Protein AF-A0A957PMW4-F1 (afdb_monomer)

Mean predicted aligned error: 2.33 Å

Sequence (66 aa):
MHTILIDEYGGVHGLRDDGILESALAAAENRAYYENADLASCAATYAFHLCEAHAFLDGNKRIAAM

Structure (mmCIF, N/CA/C/O backbone):
data_AF-A0A957PMW4-F1
#
_entry.id   AF-A0A957PMW4-F1
#
loop_
_atom_site.group_PDB
_atom_site.id
_atom_site.type_symbol
_atom_site.label_atom_id
_atom_site.label_alt_id
_atom_site.label_comp_id
_atom_site.label_asym_id
_atom_site.label_entity_id
_atom_site.label_seq_id
_atom_site.pdbx_PDB_ins_code
_atom_site.Cartn_x
_atom_site.Cartn_y
_atom_site.Cartn_z
_atom_site.occupancy
_atom_site.B_iso_or_equiv
_atom_site.auth_seq_id
_atom_site.auth_comp_id
_atom_site.auth_asym_id
_atom_site.auth_atom_id
_atom_site.pdbx_PDB_model_num
ATOM 1 N N . MET A 1 1 ? -8.626 -6.722 1.664 1.00 91.31 1 MET A N 1
ATOM 2 C CA . MET A 1 1 ? -7.483 -6.774 2.601 1.00 91.31 1 MET A CA 1
ATOM 3 C C . MET A 1 1 ? -7.567 -5.714 3.689 1.00 91.31 1 MET A C 1
ATOM 5 O O . MET A 1 1 ? -7.622 -6.108 4.841 1.00 91.31 1 MET A O 1
ATOM 9 N N . HIS A 1 2 ? -7.657 -4.411 3.376 1.00 95.94 2 HIS A N 1
ATOM 10 C CA . HIS A 1 2 ? -7.718 -3.353 4.407 1.00 95.94 2 HIS A CA 1
ATOM 11 C C . HIS A 1 2 ? -8.794 -3.579 5.483 1.00 95.94 2 HIS A C 1
ATOM 13 O O . HIS A 1 2 ? -8.467 -3.562 6.662 1.00 95.94 2 HIS A O 1
ATOM 19 N N . THR A 1 3 ? -10.036 -3.891 5.094 1.00 96.50 3 THR A N 1
ATOM 20 C CA . THR A 1 3 ? -11.124 -4.165 6.050 1.00 96.50 3 THR A CA 1
ATOM 21 C C . THR A 1 3 ? -10.768 -5.268 7.048 1.00 96.50 3 THR A C 1
ATOM 23 O O . THR A 1 3 ? -10.944 -5.066 8.239 1.00 96.50 3 THR A O 1
ATOM 26 N N . ILE A 1 4 ? -10.169 -6.369 6.574 1.00 97.25 4 ILE A N 1
ATOM 27 C CA . ILE A 1 4 ? -9.749 -7.505 7.413 1.00 97.25 4 ILE A CA 1
ATOM 28 C C . ILE A 1 4 ? -8.709 -7.051 8.448 1.00 97.25 4 ILE A C 1
ATOM 30 O O . ILE A 1 4 ? -8.806 -7.399 9.618 1.00 97.25 4 ILE A O 1
ATOM 34 N N . LEU A 1 5 ? -7.743 -6.223 8.036 1.00 96.81 5 LEU A N 1
ATOM 35 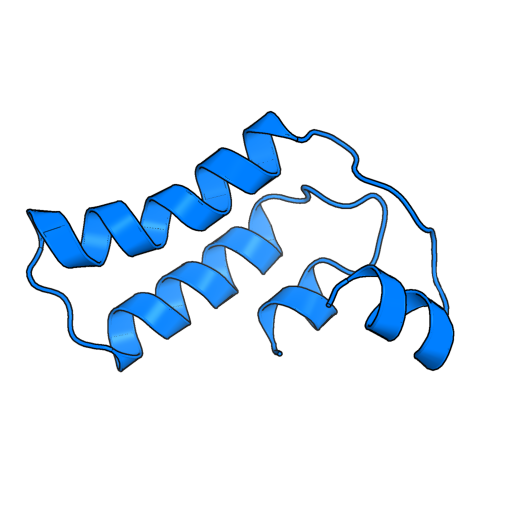C CA . LEU A 1 5 ? -6.728 -5.672 8.937 1.00 96.81 5 LEU A CA 1
ATOM 36 C C . LEU A 1 5 ? -7.315 -4.739 10.002 1.00 96.81 5 LEU A C 1
ATOM 38 O O . LEU A 1 5 ? -6.812 -4.697 11.125 1.00 96.81 5 LEU A O 1
ATOM 42 N N . ILE A 1 6 ? -8.341 -3.962 9.660 1.00 97.88 6 ILE A N 1
ATOM 43 C CA . ILE A 1 6 ? -9.027 -3.112 10.638 1.00 97.88 6 ILE A CA 1
ATOM 44 C C . ILE A 1 6 ? -9.868 -3.961 11.593 1.00 97.88 6 ILE A C 1
ATOM 46 O O . ILE A 1 6 ? -9.832 -3.706 12.794 1.00 97.88 6 ILE A O 1
ATOM 50 N N . ASP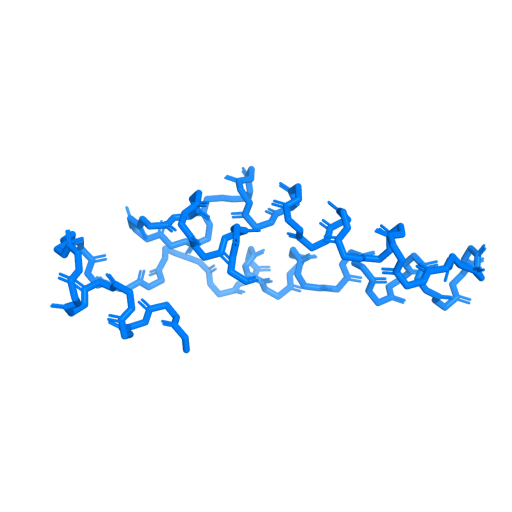 A 1 7 ? -10.553 -4.990 11.092 1.00 97.88 7 ASP A N 1
ATOM 51 C CA . ASP A 1 7 ? -11.334 -5.917 11.919 1.00 97.88 7 ASP A CA 1
ATOM 52 C C . ASP A 1 7 ? -10.445 -6.659 12.932 1.00 97.88 7 ASP A C 1
ATOM 54 O O . ASP A 1 7 ? -10.828 -6.842 14.086 1.00 97.88 7 ASP A O 1
ATOM 58 N N . GLU A 1 8 ? -9.243 -7.068 12.517 1.00 97.62 8 GLU A N 1
ATOM 59 C CA . GLU A 1 8 ? -8.323 -7.857 13.343 1.00 97.62 8 GLU A CA 1
ATOM 60 C C . GLU A 1 8 ? -7.508 -7.005 14.328 1.00 97.62 8 GLU A C 1
ATOM 62 O O . GLU A 1 8 ? -7.354 -7.373 15.493 1.00 97.62 8 GLU A O 1
ATOM 67 N N . TYR A 1 9 ? -6.988 -5.856 13.884 1.00 96.81 9 TYR A N 1
ATOM 68 C CA . TYR A 1 9 ? -6.044 -5.040 14.664 1.00 96.81 9 TYR A CA 1
ATOM 69 C C . TYR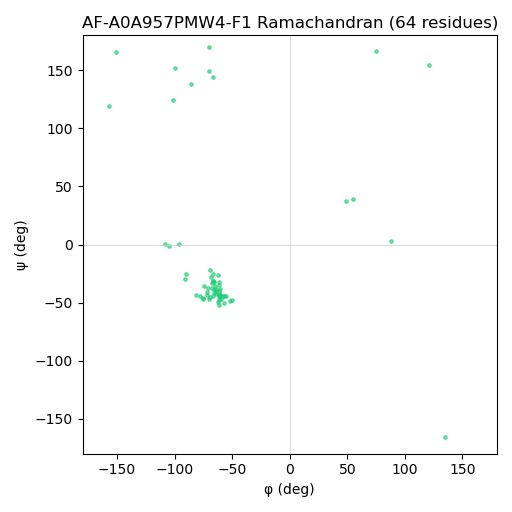 A 1 9 ? -6.648 -3.731 15.193 1.00 96.81 9 TYR A C 1
ATOM 71 O O . TYR A 1 9 ? -5.952 -2.950 15.846 1.00 96.81 9 TYR A O 1
ATOM 79 N N . GLY A 1 10 ? -7.926 -3.474 14.912 1.00 95.75 10 GLY A N 1
ATOM 80 C CA . GLY A 1 10 ? -8.630 -2.248 15.276 1.00 95.75 10 GLY A CA 1
ATOM 81 C C . GLY A 1 10 ? -8.252 -1.040 14.414 1.00 95.75 10 GLY A C 1
ATOM 82 O O . GLY A 1 10 ? -7.261 -1.030 13.680 1.00 95.75 10 GLY A O 1
ATOM 83 N N . GLY A 1 11 ? -9.051 0.019 14.512 1.00 96.81 11 GLY A N 1
ATOM 84 C CA . GLY A 1 11 ? -8.853 1.262 13.769 1.00 96.81 11 GLY A CA 1
ATOM 85 C C . GLY A 1 11 ? -10.149 1.780 13.166 1.00 96.81 11 GLY A C 1
ATOM 86 O O . GLY A 1 11 ? -11.241 1.347 13.535 1.00 96.81 11 GLY A O 1
ATOM 87 N N . VAL A 1 12 ? -10.024 2.724 12.238 1.00 98.00 12 VAL A N 1
ATOM 88 C CA . VAL A 1 12 ? -11.169 3.330 11.549 1.00 98.00 12 VAL A CA 1
ATOM 89 C C . VAL A 1 12 ? -11.329 2.728 10.156 1.00 98.00 12 VAL A C 1
ATOM 91 O O . VAL A 1 12 ? -10.412 2.770 9.334 1.00 98.00 12 VAL A O 1
ATOM 94 N N . HIS A 1 13 ? -12.516 2.189 9.878 1.00 97.50 13 HIS A N 1
ATOM 95 C CA . HIS A 1 13 ? -12.885 1.772 8.529 1.00 97.50 13 HIS A CA 1
ATOM 96 C C . HIS A 1 13 ? -13.089 2.971 7.614 1.00 97.50 13 HIS A C 1
ATOM 98 O O . HIS A 1 13 ? -13.609 4.003 8.031 1.00 97.50 13 HIS A O 1
ATOM 104 N N . GLY A 1 14 ? -12.793 2.764 6.336 1.00 96.12 14 GLY A N 1
ATOM 105 C CA . GLY A 1 14 ? -13.184 3.674 5.273 1.00 96.12 14 GLY A CA 1
ATOM 106 C C . GLY A 1 14 ? -12.006 4.220 4.487 1.00 96.12 14 GLY A C 1
ATOM 107 O O . GLY A 1 14 ? -10.870 4.315 4.964 1.00 96.12 14 GLY A O 1
ATOM 108 N N . LEU A 1 15 ? -12.324 4.579 3.251 1.00 96.81 15 LEU A N 1
ATOM 109 C CA . LEU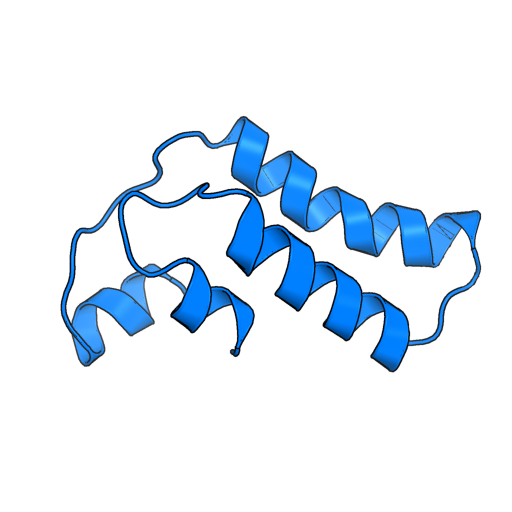 A 1 15 ? -11.439 5.304 2.363 1.00 96.81 15 LEU A CA 1
ATOM 110 C C . LEU A 1 15 ? -11.590 6.796 2.627 1.00 96.81 15 LEU A C 1
ATOM 112 O O . LEU A 1 15 ? -12.689 7.304 2.849 1.00 96.81 15 LEU A O 1
ATOM 116 N N . ARG A 1 16 ? -10.453 7.480 2.648 1.00 96.44 16 ARG A N 1
ATOM 117 C CA . ARG A 1 16 ? -10.398 8.936 2.654 1.00 96.44 16 ARG A CA 1
ATOM 118 C C . ARG A 1 16 ? -10.655 9.468 1.252 1.00 96.44 16 ARG A C 1
ATOM 120 O O . ARG A 1 16 ? -11.382 10.444 1.106 1.00 9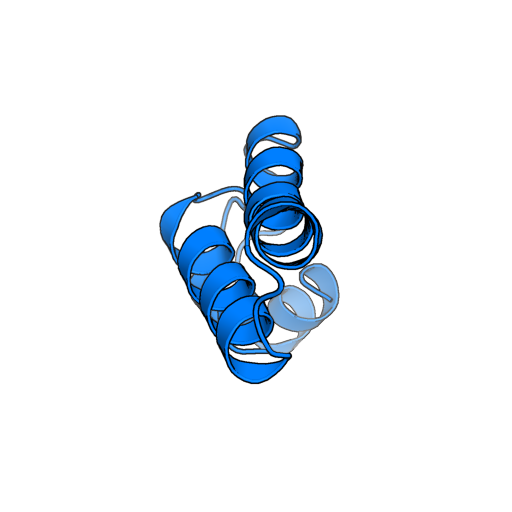6.44 16 ARG A O 1
ATOM 127 N N . ASP A 1 17 ? -10.017 8.849 0.264 1.00 96.62 17 ASP A N 1
ATOM 128 C CA . ASP A 1 17 ? -10.078 9.250 -1.135 1.00 96.62 17 ASP A CA 1
ATOM 129 C C . ASP A 1 17 ? -9.738 8.048 -2.029 1.00 96.62 17 ASP A C 1
ATOM 131 O O . ASP A 1 17 ? -8.644 7.481 -1.941 1.00 96.62 17 ASP A O 1
ATOM 135 N N . ASP A 1 18 ? -10.691 7.654 -2.871 1.00 96.12 18 ASP A N 1
ATOM 136 C CA . ASP A 1 18 ? -10.534 6.539 -3.806 1.00 96.12 18 ASP A CA 1
ATOM 137 C C . ASP A 1 18 ? -9.500 6.839 -4.901 1.00 96.12 18 ASP A C 1
ATOM 139 O O . ASP A 1 18 ? -8.706 5.970 -5.254 1.00 96.12 18 ASP A O 1
ATOM 143 N N . GLY A 1 19 ? -9.434 8.078 -5.395 1.00 97.69 19 GLY A N 1
ATOM 144 C CA . GLY A 1 19 ? -8.489 8.469 -6.444 1.00 97.69 19 GLY A CA 1
ATOM 145 C C . GLY A 1 19 ? -7.039 8.434 -5.963 1.00 97.69 19 GLY A C 1
ATOM 146 O O . GLY A 1 19 ? -6.127 8.083 -6.715 1.00 97.69 19 GLY A O 1
ATOM 147 N N . ILE A 1 20 ? -6.812 8.734 -4.683 1.00 96.50 20 ILE A N 1
ATOM 148 C CA . ILE A 1 20 ? -5.503 8.556 -4.045 1.00 96.50 20 ILE A CA 1
ATOM 149 C C . ILE A 1 20 ? -5.127 7.069 -3.972 1.00 96.50 20 ILE A C 1
ATOM 151 O O . ILE A 1 20 ? -3.972 6.729 -4.243 1.00 96.50 20 ILE A O 1
ATOM 155 N N . LEU A 1 21 ? -6.073 6.181 -3.638 1.00 97.06 21 LEU A N 1
ATOM 156 C CA . LEU A 1 21 ? -5.819 4.736 -3.636 1.00 97.06 21 LEU A CA 1
ATOM 157 C C . LEU A 1 21 ? -5.472 4.238 -5.043 1.00 97.06 21 LEU A C 1
ATOM 159 O O . LEU A 1 21 ? -4.469 3.549 -5.217 1.00 97.06 21 LEU A O 1
ATOM 163 N N . GLU A 1 22 ? -6.277 4.604 -6.038 1.00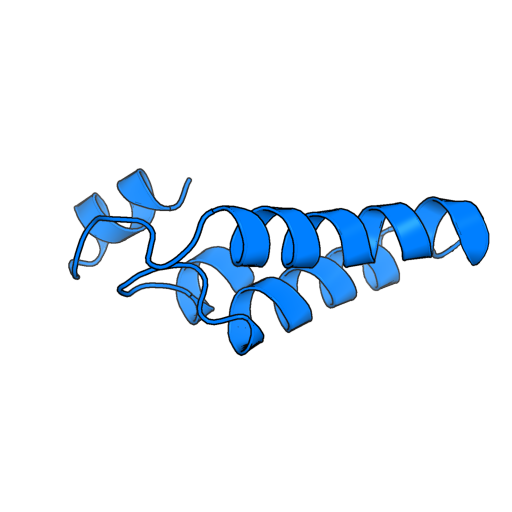 97.62 22 GLU A N 1
ATOM 164 C CA . GLU A 1 22 ? -6.058 4.222 -7.436 1.00 97.62 22 GLU A CA 1
ATOM 165 C C . GLU A 1 22 ? -4.689 4.693 -7.935 1.00 97.62 22 GLU A C 1
ATOM 167 O O . GLU A 1 22 ? -3.937 3.913 -8.517 1.00 97.62 22 GLU A O 1
ATOM 172 N N . SER A 1 23 ? -4.315 5.938 -7.632 1.00 97.25 23 SER A N 1
ATOM 173 C CA . SER A 1 23 ? -3.003 6.497 -7.975 1.00 97.25 23 SER A CA 1
ATOM 174 C C . SER A 1 23 ? -1.847 5.720 -7.330 1.00 97.25 23 SER A C 1
ATOM 176 O O . SER A 1 23 ? -0.855 5.406 -7.994 1.00 97.25 23 SER A O 1
ATOM 178 N N . ALA A 1 24 ? -1.980 5.350 -6.051 1.00 96.69 24 ALA A N 1
ATOM 179 C CA . ALA A 1 24 ? -0.965 4.577 -5.337 1.00 96.69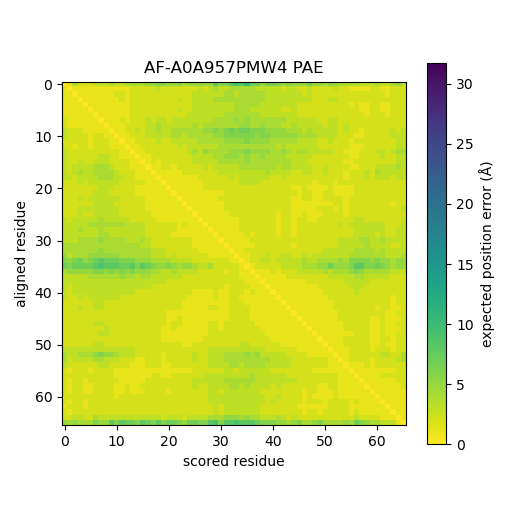 24 ALA A CA 1
ATOM 180 C C . ALA A 1 24 ? -0.766 3.173 -5.932 1.00 96.69 24 ALA A C 1
ATOM 182 O O . ALA A 1 24 ? 0.368 2.700 -6.023 1.00 96.69 24 ALA A O 1
ATOM 183 N N . LEU A 1 25 ? -1.847 2.518 -6.366 1.00 96.38 25 LEU A N 1
ATOM 184 C CA . LEU A 1 25 ? -1.784 1.208 -7.018 1.00 96.38 25 LEU A CA 1
ATOM 185 C C . LEU A 1 25 ? -1.198 1.306 -8.434 1.00 96.38 25 LEU A C 1
ATOM 187 O O . LEU A 1 25 ? -0.316 0.524 -8.797 1.00 96.38 25 LEU A O 1
ATOM 191 N N . ALA A 1 26 ? -1.620 2.313 -9.201 1.00 97.75 26 ALA A N 1
ATOM 192 C CA . ALA A 1 26 ? -1.142 2.543 -10.561 1.00 97.75 26 ALA A CA 1
ATOM 193 C C . ALA A 1 26 ? 0.366 2.841 -10.621 1.00 97.75 26 ALA A C 1
ATOM 195 O O . ALA A 1 26 ? 1.009 2.555 -11.629 1.00 97.75 26 ALA A O 1
ATOM 196 N N . ALA A 1 27 ? 0.967 3.386 -9.556 1.00 96.88 27 ALA A N 1
ATOM 197 C CA . ALA A 1 27 ? 2.402 3.671 -9.508 1.00 96.88 27 ALA A CA 1
ATOM 198 C C . ALA A 1 27 ? 3.268 2.423 -9.765 1.00 96.88 27 ALA A C 1
ATOM 200 O O . ALA A 1 27 ? 4.220 2.477 -10.546 1.00 96.88 27 ALA A O 1
ATOM 201 N N . ALA A 1 28 ? 2.924 1.286 -9.156 1.00 96.12 28 ALA A N 1
ATOM 202 C CA . ALA A 1 28 ? 3.665 0.042 -9.351 1.00 96.12 28 ALA A CA 1
ATOM 203 C C . ALA A 1 28 ? 3.381 -0.599 -10.719 1.00 96.12 28 ALA A C 1
ATOM 205 O O . ALA A 1 28 ? 4.308 -1.111 -11.344 1.00 96.12 28 ALA A O 1
ATOM 206 N N . GLU A 1 29 ? 2.146 -0.511 -11.224 1.00 95.75 29 GLU A N 1
ATOM 207 C CA . GLU A 1 29 ? 1.797 -0.965 -12.580 1.00 95.75 29 GLU A CA 1
ATOM 208 C C . GLU A 1 29 ? 2.572 -0.188 -13.649 1.00 95.75 29 GLU A C 1
ATOM 210 O O . GLU A 1 29 ? 3.166 -0.775 -14.555 1.00 95.75 29 GLU A O 1
ATOM 215 N N . ASN A 1 30 ? 2.644 1.136 -13.497 1.00 97.00 30 ASN A N 1
ATOM 216 C CA . ASN A 1 30 ? 3.434 2.001 -14.366 1.00 97.00 30 ASN A CA 1
ATOM 217 C C . ASN A 1 30 ? 4.917 1.634 -14.308 1.00 97.00 30 ASN A C 1
ATOM 219 O O . ASN A 1 30 ? 5.569 1.538 -15.346 1.00 97.00 30 ASN A O 1
ATOM 223 N N . ARG A 1 31 ? 5.454 1.379 -13.112 1.00 96.69 31 ARG A N 1
ATOM 224 C CA . ARG A 1 31 ? 6.854 0.977 -12.948 1.00 96.69 31 ARG A CA 1
ATOM 225 C C . ARG A 1 31 ? 7.144 -0.376 -13.606 1.00 96.69 31 ARG A C 1
ATOM 227 O O . ARG A 1 31 ? 8.167 -0.522 -14.272 1.00 96.69 31 ARG A O 1
ATOM 234 N N . ALA A 1 32 ? 6.234 -1.341 -13.493 1.00 96.25 32 ALA A N 1
ATOM 235 C CA . ALA A 1 32 ? 6.346 -2.624 -14.184 1.00 96.25 32 ALA A CA 1
ATOM 236 C C . ALA A 1 32 ? 6.346 -2.448 -15.712 1.00 96.25 32 ALA A C 1
ATOM 238 O O . ALA A 1 32 ? 7.206 -2.995 -16.399 1.00 96.25 32 ALA A O 1
ATOM 239 N N . TYR A 1 33 ? 5.405 -1.659 -16.239 1.00 96.06 33 TYR A N 1
ATOM 240 C CA . TYR A 1 33 ? 5.192 -1.518 -17.679 1.00 96.06 33 TYR A CA 1
ATOM 241 C C . TYR A 1 33 ? 6.251 -0.651 -18.372 1.00 96.06 33 TYR A C 1
ATOM 243 O O . TYR A 1 33 ? 6.767 -1.020 -19.425 1.00 96.06 33 TYR A O 1
ATOM 251 N N . TYR A 1 34 ? 6.584 0.505 -17.796 1.00 96.69 34 TYR A N 1
ATOM 252 C CA . TYR A 1 34 ? 7.466 1.484 -18.436 1.00 96.69 34 TYR A CA 1
ATOM 253 C C . TYR A 1 34 ? 8.943 1.290 -18.091 1.00 96.69 34 TYR A C 1
ATOM 255 O O . TYR A 1 34 ? 9.800 1.614 -18.912 1.00 96.69 34 TYR A O 1
ATOM 263 N N . GLU A 1 35 ? 9.262 0.761 -16.907 1.00 94.81 35 GLU A N 1
ATOM 264 C CA . GLU A 1 35 ? 10.650 0.607 -16.448 1.00 94.81 35 GLU A CA 1
ATOM 265 C C . GLU A 1 35 ? 11.144 -0.850 -16.514 1.00 94.81 35 GLU A C 1
ATOM 267 O O . GLU A 1 35 ? 12.305 -1.104 -16.202 1.00 94.81 35 GLU A O 1
ATOM 272 N N . ASN A 1 36 ? 10.302 -1.807 -16.941 1.00 93.62 36 ASN A N 1
ATOM 273 C CA . ASN A 1 36 ? 10.584 -3.252 -16.882 1.00 93.62 36 ASN A CA 1
ATOM 274 C C . ASN A 1 36 ? 11.090 -3.690 -15.495 1.00 93.62 36 ASN A C 1
ATOM 276 O O . ASN A 1 36 ? 12.010 -4.504 -15.377 1.00 93.62 36 ASN A O 1
ATOM 280 N N . ALA A 1 37 ? 10.528 -3.094 -14.441 1.00 96.56 37 ALA A N 1
ATOM 281 C CA . ALA A 1 37 ? 10.964 -3.336 -13.079 1.00 96.56 37 ALA A CA 1
ATOM 282 C C . ALA A 1 37 ? 10.671 -4.778 -12.646 1.00 96.56 37 ALA A C 1
ATOM 284 O O . ALA A 1 37 ? 9.646 -5.362 -13.000 1.00 96.56 37 ALA A O 1
ATOM 285 N N . ASP A 1 38 ? 11.574 -5.351 -11.852 1.00 97.31 38 ASP A 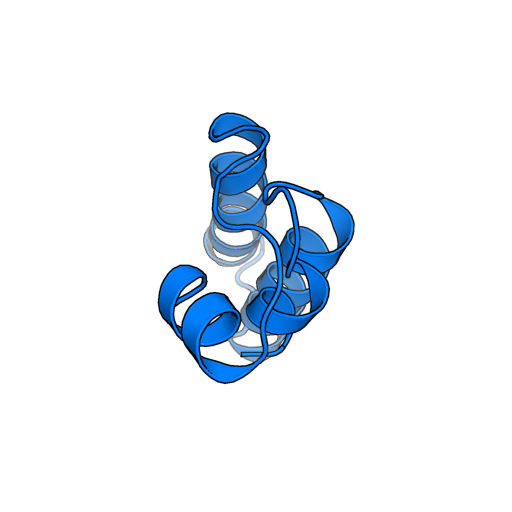N 1
ATOM 286 C CA . ASP A 1 38 ? 11.370 -6.682 -11.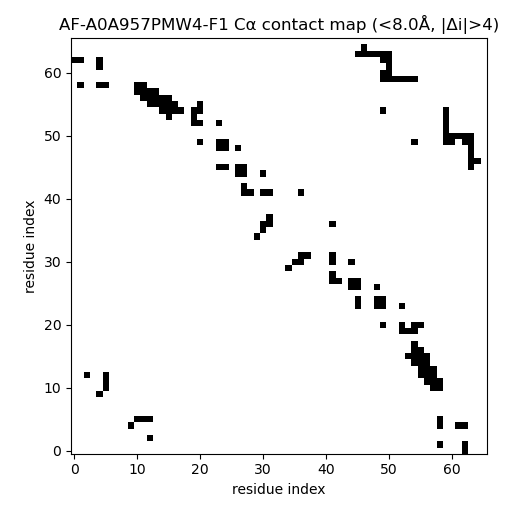295 1.00 97.31 38 ASP A CA 1
ATOM 287 C C . ASP A 1 38 ? 10.262 -6.698 -10.227 1.00 97.31 38 ASP A C 1
ATOM 289 O O . ASP A 1 38 ? 9.763 -5.664 -9.763 1.00 97.31 38 ASP A O 1
ATOM 293 N N . LEU A 1 39 ? 9.863 -7.906 -9.823 1.00 97.00 39 LEU A N 1
ATOM 294 C CA . LEU A 1 39 ? 8.781 -8.093 -8.857 1.00 97.00 39 LEU A CA 1
ATOM 295 C C . LEU A 1 39 ? 9.092 -7.427 -7.509 1.00 97.00 39 LEU A C 1
ATOM 297 O O . LEU A 1 39 ? 8.201 -6.845 -6.894 1.00 97.00 39 LEU A O 1
ATOM 301 N N . ALA A 1 40 ? 10.352 -7.479 -7.068 1.00 97.69 40 ALA A N 1
ATOM 302 C CA . ALA A 1 40 ? 10.783 -6.867 -5.816 1.00 97.69 40 ALA A CA 1
ATOM 303 C C . ALA A 1 40 ? 10.639 -5.336 -5.857 1.00 97.69 40 ALA A C 1
ATOM 305 O O . ALA A 1 40 ? 10.124 -4.735 -4.915 1.00 97.69 40 ALA A O 1
ATOM 306 N N . SER A 1 41 ? 11.017 -4.708 -6.971 1.00 97.81 41 SER A N 1
ATOM 307 C CA . SER A 1 41 ? 10.869 -3.268 -7.191 1.00 97.81 41 SER A CA 1
ATOM 308 C C . SER A 1 41 ? 9.404 -2.840 -7.258 1.00 97.81 41 SER A C 1
ATOM 310 O O . SER A 1 41 ? 9.040 -1.797 -6.709 1.00 97.81 41 SER A O 1
ATOM 312 N N . CYS A 1 42 ? 8.546 -3.642 -7.893 1.00 97.75 42 CYS A N 1
ATOM 313 C CA . CYS A 1 42 ? 7.106 -3.381 -7.941 1.00 97.75 42 CYS A CA 1
ATOM 314 C C . CYS A 1 42 ? 6.471 -3.501 -6.548 1.00 97.75 42 CYS A C 1
ATOM 316 O O . CYS A 1 42 ? 5.734 -2.609 -6.135 1.00 97.75 42 CYS A O 1
ATOM 318 N N . ALA A 1 43 ? 6.818 -4.541 -5.784 1.00 97.12 43 ALA A N 1
ATOM 319 C CA . ALA A 1 43 ? 6.350 -4.718 -4.408 1.00 97.12 43 ALA A CA 1
ATOM 320 C C . ALA A 1 43 ? 6.786 -3.559 -3.497 1.00 97.12 43 ALA A C 1
ATOM 322 O O . ALA A 1 43 ? 5.968 -3.008 -2.763 1.00 97.12 43 ALA A O 1
ATOM 323 N N . ALA A 1 44 ? 8.047 -3.124 -3.598 1.00 97.56 44 ALA A N 1
ATOM 324 C CA . ALA A 1 44 ? 8.542 -1.961 -2.862 1.00 97.56 44 ALA A CA 1
ATOM 325 C C . ALA A 1 44 ? 7.786 -0.674 -3.234 1.00 97.56 44 ALA A C 1
ATOM 327 O O . ALA A 1 44 ? 7.531 0.165 -2.373 1.00 97.56 44 ALA A O 1
ATOM 328 N N . THR A 1 45 ? 7.388 -0.538 -4.502 1.00 97.88 45 THR A N 1
ATOM 329 C CA . THR A 1 45 ? 6.609 0.609 -4.992 1.00 97.88 45 THR A CA 1
ATOM 330 C C . THR A 1 45 ? 5.193 0.595 -4.425 1.00 97.88 45 THR A C 1
ATOM 332 O O . THR A 1 45 ? 4.747 1.620 -3.911 1.00 97.88 45 THR A O 1
ATOM 335 N N . TYR A 1 46 ? 4.517 -0.559 -4.417 1.00 97.00 46 TYR A N 1
ATOM 336 C CA . TYR A 1 46 ? 3.223 -0.705 -3.743 1.00 97.00 46 TYR A CA 1
ATOM 337 C C . TYR A 1 46 ? 3.318 -0.340 -2.259 1.00 97.00 46 TYR A C 1
ATOM 339 O O . TYR A 1 46 ? 2.545 0.491 -1.786 1.00 97.00 46 TYR A O 1
ATOM 347 N N . ALA A 1 47 ? 4.290 -0.907 -1.537 1.00 97.25 47 ALA A N 1
ATOM 348 C CA . ALA A 1 47 ? 4.466 -0.654 -0.109 1.00 97.25 47 ALA A CA 1
ATOM 349 C C . ALA A 1 47 ? 4.724 0.833 0.182 1.00 97.25 47 ALA A C 1
ATOM 351 O O . ALA A 1 47 ? 4.086 1.425 1.052 1.00 97.25 47 ALA A O 1
ATOM 352 N N . PHE A 1 48 ? 5.621 1.466 -0.577 1.00 97.69 48 PHE A N 1
ATOM 353 C CA . PHE A 1 48 ? 5.929 2.883 -0.406 1.00 97.69 48 PHE A CA 1
ATOM 354 C C . PHE A 1 48 ? 4.698 3.765 -0.647 1.00 97.69 48 PHE A C 1
ATOM 356 O O . PHE A 1 48 ? 4.327 4.562 0.216 1.00 97.69 48 PHE A O 1
ATOM 363 N N . HIS A 1 49 ? 4.020 3.596 -1.785 1.00 97.44 49 HIS A N 1
ATOM 364 C CA . HIS A 1 49 ? 2.897 4.461 -2.136 1.00 97.44 49 HIS A CA 1
ATOM 365 C C . HIS A 1 49 ? 1.660 4.212 -1.269 1.00 97.44 49 HIS A C 1
ATOM 367 O O . HIS A 1 49 ? 1.016 5.177 -0.872 1.00 97.44 49 HIS A O 1
ATOM 373 N N . LEU A 1 50 ? 1.345 2.971 -0.890 1.00 96.06 50 LEU A N 1
ATOM 374 C CA . LEU A 1 50 ? 0.243 2.700 0.045 1.00 96.06 50 LEU A CA 1
ATOM 375 C C . LEU A 1 50 ? 0.512 3.267 1.446 1.00 96.06 50 LEU A C 1
ATOM 377 O O . LEU A 1 50 ? -0.425 3.678 2.132 1.00 96.06 50 LEU A O 1
ATOM 381 N N . CYS A 1 51 ? 1.779 3.316 1.871 1.00 96.69 51 CYS A N 1
ATOM 382 C CA . CYS A 1 51 ? 2.167 3.908 3.149 1.00 96.69 51 CYS A CA 1
ATOM 383 C C . CYS A 1 51 ? 2.001 5.436 3.141 1.00 96.69 51 CYS A C 1
ATOM 385 O O . CYS A 1 51 ? 1.426 5.988 4.082 1.00 96.69 51 CYS A O 1
ATOM 387 N N . GLU A 1 52 ? 2.473 6.100 2.082 1.00 96.75 52 GLU A N 1
ATOM 388 C CA . GLU A 1 52 ? 2.580 7.565 2.008 1.00 96.75 52 GLU A CA 1
ATOM 389 C C . GLU A 1 52 ? 1.334 8.263 1.450 1.00 96.75 52 GLU A C 1
ATOM 391 O O . GLU A 1 52 ? 1.083 9.426 1.759 1.00 96.75 52 GLU A O 1
ATOM 396 N N . ALA A 1 53 ? 0.524 7.584 0.634 1.00 93.94 53 ALA A N 1
ATOM 397 C CA . ALA A 1 53 ? -0.606 8.224 -0.039 1.00 93.94 53 ALA A CA 1
ATOM 398 C C . ALA A 1 53 ? -1.737 8.621 0.927 1.00 93.94 53 ALA A C 1
ATOM 400 O O . ALA A 1 53 ? -2.514 9.521 0.623 1.00 93.94 53 ALA A O 1
ATOM 401 N N . HIS A 1 54 ? -1.825 7.993 2.106 1.00 94.00 54 HIS A N 1
ATOM 402 C CA . HIS A 1 54 ? -2.892 8.239 3.086 1.00 94.00 54 HIS A CA 1
ATOM 403 C C . HIS A 1 54 ? -4.313 8.069 2.509 1.00 94.00 54 HIS A C 1
ATOM 405 O O . HIS A 1 54 ? -5.228 8.826 2.847 1.00 94.00 54 HIS A O 1
ATOM 411 N N . ALA A 1 55 ? -4.495 7.062 1.649 1.00 96.62 55 ALA A N 1
ATOM 412 C CA . ALA A 1 55 ? -5.760 6.780 0.972 1.00 96.62 55 ALA A CA 1
ATOM 413 C C . ALA A 1 55 ? -6.863 6.284 1.922 1.00 96.62 55 ALA A C 1
ATOM 415 O O . ALA A 1 55 ? -8.047 6.500 1.670 1.00 96.62 55 ALA A O 1
ATOM 416 N N . PHE A 1 56 ? -6.493 5.641 3.031 1.00 97.62 56 PHE A N 1
ATOM 417 C CA . PHE A 1 56 ? -7.422 5.155 4.052 1.00 97.62 56 PHE A CA 1
ATOM 418 C C . PHE A 1 56 ? -7.488 6.108 5.248 1.00 97.62 56 PHE A C 1
ATOM 420 O O . PHE A 1 56 ? -6.495 6.759 5.588 1.00 97.62 56 PHE A O 1
ATOM 427 N N . LEU A 1 57 ? -8.636 6.135 5.933 1.00 97.44 57 LEU A N 1
ATOM 428 C CA . LEU A 1 57 ? -8.811 6.913 7.168 1.00 97.44 57 LEU A CA 1
ATOM 429 C C . LEU A 1 57 ? -7.865 6.452 8.290 1.00 97.44 57 LEU A C 1
ATOM 431 O O . LEU A 1 57 ? -7.393 7.269 9.076 1.00 97.44 57 LEU A O 1
ATOM 435 N N . ASP A 1 58 ? -7.548 5.159 8.329 1.00 97.38 58 ASP A N 1
ATOM 436 C CA . ASP A 1 58 ? -6.546 4.549 9.204 1.00 97.38 58 ASP A CA 1
ATOM 437 C C . ASP A 1 58 ? -5.966 3.297 8.515 1.00 97.38 58 ASP A C 1
ATOM 439 O O . ASP A 1 58 ? -6.506 2.811 7.527 1.00 97.38 58 ASP A O 1
ATOM 443 N N . GLY A 1 59 ? -4.851 2.754 8.998 1.00 96.75 59 GLY A N 1
ATOM 444 C CA . GLY A 1 59 ? -4.323 1.458 8.562 1.00 96.75 59 GLY A CA 1
ATOM 445 C C . GLY A 1 59 ? -3.382 1.489 7.357 1.00 96.75 59 GLY A C 1
ATOM 446 O O . GLY A 1 59 ? -2.892 0.431 6.978 1.00 96.75 59 GLY A O 1
ATOM 447 N N . ASN A 1 60 ? -3.050 2.665 6.808 1.00 97.12 60 ASN A N 1
ATOM 448 C CA . ASN A 1 60 ? -2.183 2.823 5.622 1.00 97.12 60 ASN A CA 1
ATOM 449 C C . ASN A 1 60 ? -0.850 2.050 5.726 1.00 97.12 60 ASN A C 1
ATOM 451 O O . ASN A 1 60 ? -0.500 1.270 4.848 1.00 97.12 60 ASN A O 1
ATOM 455 N N . LYS A 1 61 ? -0.142 2.170 6.854 1.00 96.25 61 LYS A N 1
ATOM 456 C CA . LYS A 1 61 ? 1.128 1.451 7.072 1.00 96.25 61 LYS A CA 1
ATOM 457 C C . LYS A 1 61 ? 0.960 -0.067 7.167 1.00 96.25 61 LYS A C 1
ATOM 459 O O . LYS A 1 61 ? 1.868 -0.805 6.813 1.00 96.25 61 LYS A O 1
ATOM 464 N N . ARG A 1 62 ? -0.186 -0.527 7.678 1.00 96.81 62 ARG A N 1
ATOM 465 C CA . ARG A 1 62 ? -0.474 -1.956 7.857 1.00 96.81 62 ARG A CA 1
ATOM 466 C C . ARG A 1 62 ? -0.795 -2.607 6.522 1.00 96.81 62 ARG A C 1
ATOM 468 O O . ARG A 1 62 ? -0.219 -3.638 6.210 1.00 96.81 62 ARG A O 1
ATOM 475 N N . ILE A 1 63 ? -1.654 -1.978 5.719 1.00 96.38 63 ILE A N 1
ATOM 476 C CA . ILE A 1 63 ? -1.965 -2.489 4.380 1.00 96.38 63 ILE A CA 1
ATOM 477 C C . ILE A 1 63 ? -0.753 -2.420 3.443 1.00 96.38 63 ILE A C 1
ATOM 479 O O . ILE A 1 63 ? -0.599 -3.292 2.603 1.00 96.38 63 ILE A O 1
ATOM 483 N N . ALA A 1 64 ? 0.135 -1.438 3.623 1.00 96.12 64 ALA A N 1
ATOM 484 C CA . ALA A 1 64 ? 1.383 -1.331 2.870 1.00 96.12 64 ALA A CA 1
ATOM 485 C C . ALA A 1 64 ? 2.401 -2.449 3.162 1.00 96.12 64 ALA A C 1
ATOM 487 O O . ALA A 1 64 ? 3.261 -2.716 2.330 1.00 96.12 64 ALA A O 1
ATOM 488 N N . ALA A 1 65 ? 2.343 -3.061 4.347 1.00 94.06 65 ALA A N 1
ATOM 489 C CA . ALA A 1 65 ? 3.274 -4.105 4.778 1.00 94.06 65 ALA A CA 1
ATOM 490 C C . ALA A 1 65 ? 2.745 -5.534 4.547 1.00 94.06 65 ALA A C 1
ATOM 492 O O . ALA A 1 65 ? 3.416 -6.491 4.936 1.00 94.06 65 ALA A O 1
ATOM 493 N N . MET A 1 66 ? 1.538 -5.663 3.987 1.00 89.44 66 MET A N 1
ATOM 494 C CA . MET A 1 66 ? 0.843 -6.933 3.763 1.00 89.44 66 MET A CA 1
ATOM 495 C C . MET A 1 66 ? 1.107 -7.506 2.372 1.00 89.44 66 MET A C 1
ATOM 497 O O . MET A 1 66 ? 1.303 -6.712 1.427 1.00 89.44 66 MET A O 1
#

Foldseek 3Di:
DQVVCCVVVNDDDDWPAPVLVVVQLVQLVCCCPVVVDDPVVSLLSSLVSLLPSSGTPDCSNVVSVD

pLDDT: mean 96.52, std 1.46, range [89.44, 98.0]

Secondary structure (DSSP, 8-state):
-HHHHHHHH----SBS-HHHHHHHHHHHHHHHHHH---HHHHHHHHHHHHHHS--BSS-HHHHHT-

Solvent-accessible surface area (backbone atoms only — not comparable to full-atom values): 3573 Å² total; per-residue (Å²): 110,63,68,58,52,35,74,75,73,54,76,52,87,56,72,64,37,67,69,46,42,52,51,25,56,46,53,19,54,48,39,36,71,77,66,69,46,51,70,68,58,28,51,52,37,35,25,50,31,36,39,70,56,53,21,32,69,39,60,27,62,58,56,24,74,104

Nearest PDB structures (foldseek):
  3dd7-assembly1_A  TM=9.183E-01  e=7.372E-03  Punavirus P1
  3dd7-assembly2_C  TM=9.165E-01  e=1.145E-02  Punavirus P1

Radius of gyration: 12.28 Å; Cα contacts (8 Å, |Δi|>4): 83; chains: 1; bounding box: 25×17×34 Å